Protein AF-F3ZWV5-F1 (afdb_monome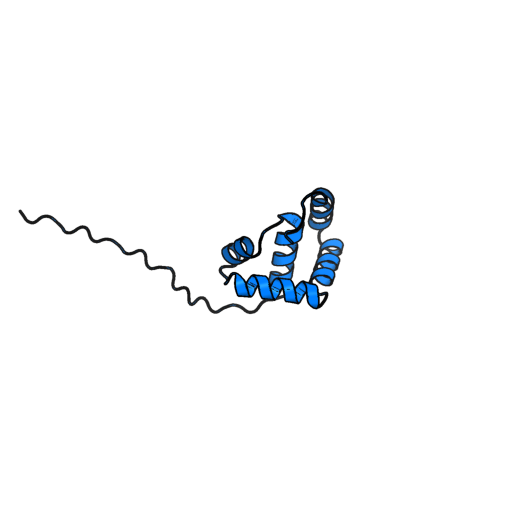r_lite)

Secondary structure (DSSP, 8-state):
-PPPP-----PPPP-S----PPP-HHHHHHHHHHHHHH---HHHHHHHHT--HHHHHHHHHHHHHHSHHHHHHHHHHHH-HHHHHHHHHHTTS----

Foldseek 3Di:
DDDDDPDPPPPPPPPLPPPPDDDDLVLLLVLLCCCQQVLDQLVRSCVVVSHDSVVSVVVVVVCVVVVVSVVSLVVCVVPPPPSVVRNVVSVPDDRDD

Sequence (97 aa):
MSKGKAVLHKGKNPDTTHPIRAYSDTTDMLIVQMIDEWNYTPALIAALLYRDKADVAAHIAELERTGRADDVREFLRGNSSLYVYRTKNNKGRKSFA

Organism: Mahella australiensis (strain DSM 15567 / CIP 107919 / 50-1 BON) (NCBI:txid697281)

pLDDT: mean 77.39, std 18.92, range [36.84, 97.25]

Structure (mmCIF, N/CA/C/O backbone):
data_AF-F3ZWV5-F1
#
_entry.id   AF-F3ZWV5-F1
#
loop_
_atom_site.group_PDB
_atom_site.id
_atom_site.type_symbol
_atom_site.label_atom_id
_atom_site.label_alt_id
_atom_site.label_comp_id
_atom_site.label_asym_id
_atom_site.label_entity_id
_atom_site.label_seq_id
_atom_site.pdbx_PDB_ins_code
_atom_site.Cartn_x
_atom_site.Cartn_y
_atom_site.Cartn_z
_atom_site.occupancy
_atom_site.B_iso_or_equiv
_atom_site.auth_seq_id
_atom_site.auth_comp_id
_atom_site.auth_asym_id
_atom_site.auth_atom_id
_atom_site.pdbx_PDB_model_num
ATOM 1 N N . MET A 1 1 ? 56.843 -19.135 -12.397 1.00 45.16 1 MET A N 1
ATOM 2 C CA . MET A 1 1 ? 55.850 -18.909 -11.323 1.00 45.16 1 MET A CA 1
ATOM 3 C C . MET A 1 1 ? 54.690 -18.108 -11.902 1.00 45.16 1 MET A C 1
ATOM 5 O O . MET A 1 1 ? 54.842 -16.913 -12.119 1.00 45.16 1 MET A O 1
ATOM 9 N N . SER A 1 2 ? 53.588 -18.771 -12.268 1.00 41.59 2 SER A N 1
ATOM 10 C CA . SER A 1 2 ? 52.432 -18.124 -12.910 1.00 41.59 2 SER A CA 1
ATOM 11 C C . SER A 1 2 ? 51.479 -17.598 -11.835 1.00 41.59 2 SER A C 1
ATOM 13 O O . SER A 1 2 ? 51.013 -18.372 -11.000 1.00 41.59 2 SER A O 1
ATOM 15 N N . LYS A 1 3 ? 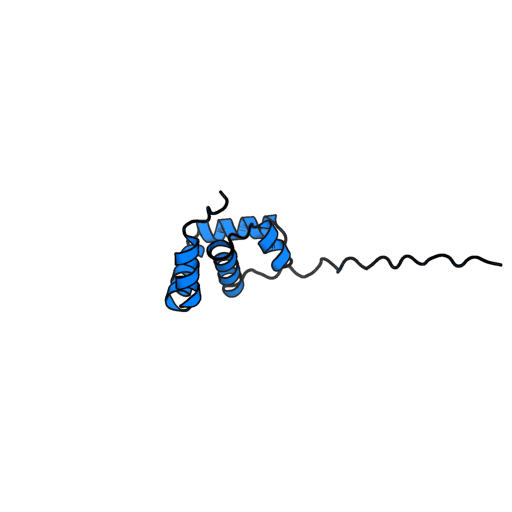51.240 -16.282 -11.808 1.00 50.03 3 LYS A N 1
ATOM 16 C CA . LYS A 1 3 ? 50.314 -15.641 -10.865 1.00 50.03 3 LYS A CA 1
ATOM 17 C C . LYS A 1 3 ? 48.878 -15.964 -11.281 1.00 50.03 3 LYS A C 1
ATOM 19 O O . L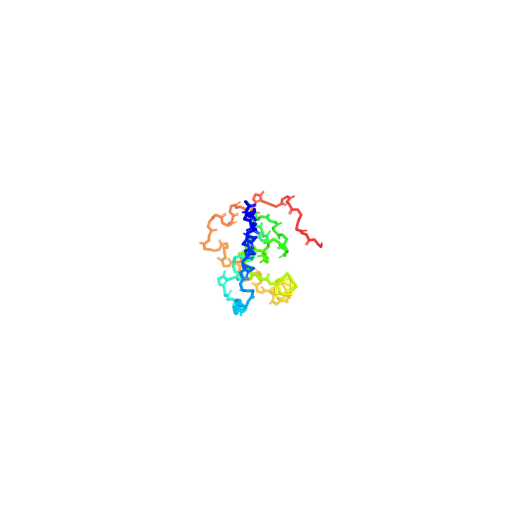YS A 1 3 ? 48.471 -15.651 -12.398 1.00 50.03 3 LYS A O 1
ATOM 24 N N . GLY A 1 4 ? 48.130 -16.599 -10.379 1.00 45.22 4 GLY A N 1
ATOM 25 C CA . GLY A 1 4 ? 46.718 -16.917 -10.563 1.00 45.22 4 GLY A CA 1
ATOM 26 C C . GLY A 1 4 ? 45.902 -15.658 -10.850 1.00 45.22 4 GLY A C 1
ATOM 27 O O . GLY A 1 4 ? 45.968 -14.679 -10.108 1.00 45.22 4 GLY A O 1
ATOM 28 N N . LYS A 1 5 ? 45.143 -15.679 -11.950 1.00 49.62 5 LYS A N 1
ATOM 29 C CA . LYS A 1 5 ? 44.140 -14.657 -12.251 1.00 49.62 5 LYS A CA 1
ATOM 30 C C . LYS A 1 5 ? 43.030 -14.751 -11.207 1.00 49.62 5 LYS A C 1
ATOM 32 O O . LYS A 1 5 ? 42.409 -15.800 -11.065 1.00 49.62 5 LYS A O 1
ATOM 37 N N . ALA A 1 6 ? 42.772 -13.648 -10.509 1.00 57.97 6 ALA A N 1
ATOM 38 C CA . ALA A 1 6 ? 41.584 -13.494 -9.686 1.00 57.97 6 ALA A CA 1
ATOM 39 C C . ALA A 1 6 ? 40.345 -13.625 -10.584 1.00 57.97 6 ALA A C 1
ATOM 41 O O . ALA A 1 6 ? 40.096 -12.784 -11.450 1.00 57.97 6 ALA A O 1
ATOM 42 N N . VAL A 1 7 ? 39.593 -14.709 -10.406 1.00 59.19 7 VAL A N 1
ATOM 43 C CA . VAL A 1 7 ? 38.278 -14.869 -11.017 1.00 59.19 7 VAL A CA 1
ATOM 44 C C . VAL A 1 7 ? 37.327 -14.001 -10.207 1.00 59.19 7 VAL A C 1
ATOM 46 O O . VAL A 1 7 ? 36.903 -14.363 -9.113 1.00 59.19 7 VAL A O 1
ATOM 49 N N . LEU A 1 8 ? 37.031 -12.813 -10.730 1.00 55.97 8 LEU A N 1
ATOM 50 C CA . LEU A 1 8 ? 35.902 -12.022 -10.268 1.00 55.97 8 LEU A CA 1
ATOM 51 C C . LEU A 1 8 ? 34.646 -12.858 -10.518 1.00 55.97 8 LEU A C 1
ATOM 53 O O . LEU A 1 8 ? 34.186 -12.979 -11.655 1.00 55.97 8 LEU A O 1
ATOM 57 N N . HIS A 1 9 ? 34.093 -13.451 -9.461 1.00 51.81 9 HIS A N 1
ATOM 58 C CA . HIS A 1 9 ? 32.723 -13.929 -9.490 1.00 51.81 9 HIS A CA 1
ATOM 59 C C . HIS A 1 9 ? 31.842 -12.694 -9.682 1.00 51.81 9 HIS A C 1
ATOM 61 O O . HIS A 1 9 ? 31.513 -11.999 -8.724 1.00 51.81 9 HIS A O 1
ATOM 67 N N . LYS A 1 10 ? 31.495 -12.386 -10.940 1.00 48.53 10 LYS A N 1
ATOM 68 C CA . LYS A 1 10 ? 30.334 -11.552 -11.246 1.00 48.53 10 LYS A CA 1
ATOM 69 C C . LYS A 1 10 ? 29.168 -12.231 -10.542 1.00 48.53 10 LYS A C 1
ATOM 71 O O . LYS A 1 10 ? 28.689 -13.264 -11.012 1.00 48.53 10 LYS A O 1
ATOM 76 N N . GLY A 1 11 ? 28.773 -11.694 -9.387 1.00 45.28 11 GLY A N 1
ATOM 77 C CA . GLY A 1 11 ? 27.490 -12.010 -8.789 1.00 45.28 11 GLY A CA 1
ATOM 78 C C . GLY A 1 11 ? 26.474 -11.850 -9.904 1.00 45.28 11 GLY A C 1
ATOM 79 O O . GLY A 1 11 ? 26.391 -10.785 -10.516 1.00 45.28 11 GLY A O 1
ATOM 80 N N . LYS A 1 12 ? 25.815 -12.950 -10.270 1.00 42.00 12 LYS A N 1
ATOM 81 C CA . LYS A 1 12 ? 24.691 -12.894 -11.192 1.00 42.00 12 LYS A CA 1
ATOM 82 C C . LYS A 1 12 ? 23.749 -11.861 -10.584 1.00 42.00 12 LYS A C 1
ATOM 84 O O . LYS A 1 12 ? 23.313 -12.059 -9.451 1.00 42.00 12 LYS A O 1
ATOM 89 N N . ASN A 1 13 ? 23.494 -10.757 -11.290 1.00 49.38 13 ASN A N 1
ATOM 90 C CA . ASN A 1 13 ? 22.317 -9.960 -10.976 1.00 49.38 13 ASN A CA 1
ATOM 91 C C . ASN A 1 13 ? 21.167 -10.971 -10.918 1.00 49.38 13 ASN A C 1
ATOM 93 O O . ASN A 1 13 ? 21.060 -11.764 -11.863 1.00 49.38 13 ASN A O 1
ATOM 97 N N . PRO A 1 14 ? 20.408 -11.048 -9.810 1.00 50.75 14 PRO A N 1
ATOM 98 C CA . PRO A 1 14 ? 19.245 -11.912 -9.777 1.00 50.75 14 PRO A CA 1
ATOM 99 C C . PRO A 1 14 ? 18.422 -11.554 -11.006 1.00 50.75 14 PRO A C 1
ATOM 101 O O . PRO A 1 14 ? 18.211 -10.375 -11.286 1.00 50.75 14 PRO A O 1
ATOM 104 N N . ASP A 1 15 ? 18.111 -12.578 -11.787 1.00 43.94 15 ASP A N 1
ATOM 105 C CA . ASP A 1 15 ? 17.361 -12.477 -13.023 1.00 43.94 15 ASP A CA 1
ATOM 106 C C . ASP A 1 15 ? 16.114 -11.629 -12.739 1.00 43.94 15 ASP A C 1
ATOM 108 O O . ASP A 1 15 ? 15.214 -12.051 -12.015 1.00 43.94 15 ASP A O 1
ATOM 112 N N . THR A 1 16 ? 16.099 -10.378 -13.208 1.00 49.41 16 THR A N 1
ATOM 113 C CA . THR A 1 16 ? 15.023 -9.417 -12.917 1.00 49.41 16 THR A CA 1
ATOM 114 C C . THR A 1 16 ? 13.741 -9.756 -13.674 1.00 49.41 16 THR A C 1
ATOM 116 O O . THR A 1 16 ? 12.765 -9.017 -13.606 1.00 49.41 16 THR A O 1
ATOM 119 N N . THR A 1 17 ? 13.708 -10.896 -14.362 1.00 45.72 17 THR A N 1
ATOM 120 C CA . THR A 1 17 ? 12.527 -11.491 -14.985 1.00 45.72 17 THR A CA 1
ATOM 121 C C . THR A 1 17 ? 11.684 -12.285 -13.982 1.00 45.72 17 THR A C 1
ATOM 123 O O . THR A 1 17 ? 11.104 -13.321 -14.310 1.00 45.72 17 THR A O 1
ATOM 126 N N . HIS A 1 18 ? 11.542 -11.795 -12.746 1.00 50.31 18 HIS A N 1
ATOM 127 C CA . HIS A 1 18 ? 10.393 -12.219 -11.955 1.00 50.31 18 HIS A CA 1
ATOM 128 C C . HIS A 1 18 ? 9.137 -11.770 -12.714 1.00 50.31 18 HIS A C 1
ATOM 130 O O . HIS A 1 18 ? 9.021 -10.580 -13.014 1.00 50.31 18 HIS A O 1
ATOM 136 N N . PRO A 1 19 ? 8.212 -12.683 -13.072 1.00 58.12 19 PRO A N 1
ATOM 137 C CA . PRO A 1 19 ? 6.978 -12.281 -13.726 1.00 58.12 19 PRO A CA 1
ATOM 138 C C . PRO A 1 19 ? 6.306 -11.250 -12.826 1.00 58.12 19 PRO A C 1
ATOM 140 O O . PRO A 1 19 ? 6.104 -11.521 -11.637 1.00 58.12 19 PRO A O 1
ATOM 143 N N . ILE A 1 20 ? 6.021 -10.066 -13.379 1.00 63.38 20 ILE A N 1
ATOM 144 C CA . ILE A 1 20 ? 5.304 -9.009 -12.668 1.00 63.38 20 ILE A CA 1
ATOM 145 C C . ILE A 1 20 ? 3.991 -9.639 -12.217 1.00 63.38 20 ILE A C 1
ATOM 147 O O . ILE A 1 20 ? 3.113 -9.939 -13.024 1.00 63.38 20 ILE A O 1
ATOM 151 N N . ARG A 1 21 ? 3.897 -9.947 -10.922 1.00 71.00 21 ARG A N 1
ATOM 152 C CA . ARG A 1 21 ? 2.695 -10.559 -10.362 1.00 71.00 21 ARG A CA 1
ATOM 153 C C . ARG A 1 21 ? 1.580 -9.527 -10.475 1.00 71.00 21 ARG A C 1
ATOM 155 O O . ARG A 1 21 ? 1.822 -8.351 -10.215 1.00 71.00 21 ARG A O 1
ATOM 162 N N . ALA A 1 22 ? 0.367 -9.931 -10.824 1.00 83.25 22 ALA A N 1
ATOM 163 C CA . ALA A 1 22 ? -0.762 -9.007 -10.758 1.00 83.25 22 ALA A CA 1
ATOM 164 C C . ALA A 1 22 ? -0.901 -8.445 -9.332 1.00 83.25 22 ALA A C 1
ATOM 166 O O . ALA A 1 22 ? -0.522 -9.107 -8.355 1.00 83.25 22 ALA A O 1
ATOM 167 N N . TYR A 1 23 ? -1.397 -7.217 -9.214 1.00 87.19 23 TYR A N 1
ATOM 168 C CA . TYR A 1 23 ? -1.858 -6.716 -7.926 1.00 87.19 23 TYR A CA 1
ATOM 169 C C . TYR A 1 23 ? -3.072 -7.533 -7.476 1.00 87.19 23 TYR A C 1
ATOM 171 O O . TYR A 1 23 ? -3.844 -8.045 -8.287 1.00 87.19 23 TYR A O 1
ATOM 179 N N . SER A 1 24 ? -3.177 -7.727 -6.170 1.00 92.25 24 SER A N 1
ATOM 180 C CA . SER A 1 24 ? -4.231 -8.501 -5.521 1.00 92.25 24 SER A CA 1
ATOM 181 C C . SER A 1 24 ? -4.722 -7.736 -4.308 1.00 92.25 24 SER A C 1
ATOM 183 O O . SER A 1 24 ? -3.979 -6.910 -3.779 1.00 92.25 24 SER A O 1
ATOM 185 N N . ASP A 1 25 ? -5.890 -8.100 -3.785 1.00 91.38 25 ASP A N 1
ATOM 186 C CA . ASP A 1 25 ? -6.435 -7.492 -2.565 1.00 91.38 25 ASP A CA 1
ATOM 187 C C . ASP A 1 25 ? -5.428 -7.494 -1.405 1.00 91.38 25 ASP A C 1
ATOM 189 O O . ASP A 1 25 ? -5.279 -6.508 -0.689 1.00 91.38 25 ASP A O 1
ATOM 193 N N . THR A 1 26 ? -4.657 -8.575 -1.248 1.00 91.38 26 THR A N 1
ATOM 194 C CA . THR A 1 26 ? -3.592 -8.648 -0.236 1.00 91.38 26 THR A CA 1
ATOM 195 C C . THR A 1 26 ? -2.472 -7.641 -0.494 1.00 91.38 26 THR A C 1
ATOM 197 O O . THR A 1 26 ? -1.938 -7.056 0.447 1.00 91.38 26 THR A O 1
ATOM 200 N N . THR A 1 27 ? -2.101 -7.439 -1.759 1.00 92.75 27 THR A N 1
ATOM 201 C CA . THR A 1 27 ? -1.077 -6.456 -2.135 1.00 92.75 27 THR A CA 1
ATOM 202 C C . THR A 1 27 ? -1.587 -5.036 -1.899 1.00 92.75 27 THR A C 1
ATOM 204 O O . THR A 1 27 ? -0.844 -4.218 -1.366 1.00 92.75 27 THR A O 1
ATOM 207 N N . ASP A 1 28 ? -2.855 -4.763 -2.204 1.00 94.94 28 ASP A N 1
ATOM 208 C CA . ASP A 1 28 ? -3.488 -3.459 -1.979 1.00 94.94 28 ASP A CA 1
ATOM 209 C C . ASP A 1 28 ? -3.544 -3.125 -0.487 1.00 94.94 28 ASP A C 1
ATOM 211 O O . ASP A 1 28 ? -3.129 -2.043 -0.074 1.00 94.94 28 ASP A O 1
ATOM 215 N N . MET A 1 29 ? -3.959 -4.089 0.342 1.00 93.69 29 MET A N 1
ATOM 216 C CA . MET A 1 29 ? -3.924 -3.960 1.801 1.00 93.69 29 MET A CA 1
ATOM 217 C C . MET A 1 29 ? -2.525 -3.632 2.315 1.00 93.69 29 MET A C 1
ATOM 219 O O . MET A 1 29 ? -2.369 -2.755 3.164 1.00 93.69 29 MET A O 1
ATOM 223 N N . LEU A 1 30 ? -1.506 -4.325 1.802 1.00 92.56 30 LEU A N 1
ATOM 224 C CA . LEU A 1 30 ? -0.125 -4.109 2.213 1.00 92.56 30 LEU A CA 1
ATOM 225 C C . LEU A 1 30 ? 0.375 -2.717 1.805 1.00 92.56 30 LEU A C 1
ATOM 227 O O . LEU A 1 30 ? 1.005 -2.037 2.613 1.00 92.56 30 LEU A O 1
ATOM 231 N N . ILE A 1 31 ? 0.066 -2.276 0.584 1.00 94.19 31 ILE A N 1
ATOM 232 C CA . ILE A 1 31 ? 0.422 -0.946 0.077 1.00 94.19 31 ILE A CA 1
ATOM 233 C C . ILE A 1 31 ? -0.234 0.146 0.927 1.00 94.19 31 ILE A C 1
ATOM 235 O O . ILE A 1 31 ? 0.461 1.043 1.403 1.00 94.19 31 ILE A O 1
ATOM 239 N N . VAL A 1 32 ? -1.542 0.047 1.178 1.00 93.38 32 VAL A N 1
ATOM 240 C CA . VAL A 1 32 ? -2.280 1.028 1.987 1.00 93.38 32 VAL A CA 1
ATOM 241 C C . VAL A 1 32 ? -1.737 1.082 3.417 1.00 93.38 32 VAL A C 1
ATOM 243 O O . VAL A 1 32 ? -1.508 2.170 3.942 1.00 93.38 32 VAL A O 1
ATOM 246 N N . GLN A 1 33 ? -1.431 -0.065 4.034 1.00 90.62 33 GLN A N 1
ATOM 247 C CA . GLN A 1 33 ? -0.781 -0.095 5.350 1.00 90.62 33 GLN A CA 1
ATOM 248 C C . GLN A 1 33 ? 0.598 0.569 5.343 1.00 90.62 33 GLN A C 1
ATOM 250 O O . GLN A 1 33 ? 0.907 1.341 6.247 1.00 90.62 33 GLN A O 1
ATOM 255 N N . MET A 1 34 ? 1.432 0.297 4.337 1.00 91.62 34 MET A N 1
ATOM 256 C CA . MET A 1 34 ? 2.768 0.891 4.227 1.00 91.62 34 MET A CA 1
ATOM 257 C C . MET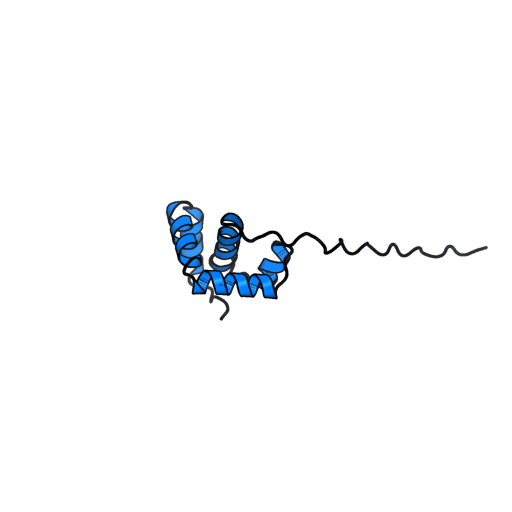 A 1 34 ? 2.717 2.421 4.125 1.00 91.62 34 MET A C 1
ATOM 259 O O . MET A 1 34 ? 3.545 3.109 4.732 1.00 91.62 34 MET A O 1
ATOM 263 N N . ILE A 1 35 ? 1.743 2.951 3.385 1.00 90.75 35 ILE A N 1
ATOM 264 C CA . ILE A 1 35 ? 1.527 4.393 3.236 1.00 90.75 35 ILE A CA 1
ATOM 265 C C . ILE A 1 35 ? 1.029 4.983 4.561 1.00 90.75 35 ILE A C 1
ATOM 267 O O . ILE A 1 35 ? 1.677 5.869 5.119 1.00 90.75 35 ILE A O 1
ATOM 271 N N . ASP A 1 36 ? -0.065 4.456 5.110 1.00 85.81 36 ASP A N 1
ATOM 272 C CA . ASP A 1 36 ? -0.752 5.068 6.253 1.00 85.81 36 ASP A CA 1
ATOM 273 C C . ASP A 1 36 ? -0.017 4.836 7.595 1.00 85.81 36 ASP A C 1
ATOM 275 O O . ASP A 1 36 ? -0.065 5.681 8.497 1.00 85.81 36 ASP A O 1
ATOM 279 N N . GLU A 1 37 ? 0.679 3.704 7.772 1.00 82.25 37 GLU A N 1
ATOM 280 C CA . GLU A 1 37 ? 1.373 3.374 9.028 1.00 82.25 37 GLU A CA 1
ATOM 281 C C . GLU A 1 37 ? 2.847 3.776 9.047 1.00 82.25 37 GLU A C 1
ATOM 283 O O . GLU A 1 37 ? 3.384 4.137 10.101 1.00 82.25 37 GLU A O 1
ATOM 288 N N . TRP A 1 38 ? 3.532 3.681 7.913 1.00 80.88 38 TRP A N 1
ATOM 289 C CA . TRP A 1 38 ? 4.981 3.872 7.874 1.00 80.88 38 TRP A CA 1
ATOM 290 C C . TRP A 1 38 ? 5.412 5.064 7.029 1.00 80.88 38 TRP A C 1
ATOM 292 O O . TRP A 1 38 ? 6.599 5.395 7.029 1.00 80.88 38 TRP A O 1
ATOM 302 N N . ASN A 1 39 ? 4.464 5.748 6.377 1.00 83.38 39 ASN A N 1
ATOM 303 C CA . ASN A 1 39 ? 4.729 6.842 5.448 1.00 83.38 39 ASN A CA 1
ATOM 304 C C . ASN A 1 39 ? 5.753 6.433 4.380 1.00 83.38 39 ASN A C 1
ATOM 306 O O . ASN A 1 39 ? 6.685 7.176 4.063 1.00 83.38 39 ASN A O 1
ATOM 310 N N . TYR A 1 40 ? 5.648 5.195 3.891 1.00 91.12 40 TYR A N 1
ATOM 311 C CA . TYR A 1 40 ? 6.566 4.701 2.879 1.00 91.12 40 TYR A CA 1
ATOM 312 C C . TYR A 1 40 ? 6.302 5.387 1.547 1.00 91.12 40 TYR A C 1
ATOM 314 O O . TYR A 1 40 ? 5.167 5.540 1.104 1.00 91.12 40 TYR A O 1
ATOM 322 N N . THR A 1 41 ? 7.388 5.777 0.887 1.00 92.62 41 THR A N 1
ATOM 323 C CA . THR A 1 41 ? 7.318 6.321 -0.467 1.00 92.62 41 THR A CA 1
ATOM 324 C C . THR A 1 41 ? 7.065 5.195 -1.473 1.00 92.62 41 THR A C 1
ATOM 326 O O . THR A 1 41 ? 7.476 4.055 -1.225 1.00 92.62 41 THR A O 1
ATOM 329 N N . PRO A 1 42 ? 6.509 5.495 -2.662 1.00 92.62 42 PRO A N 1
ATOM 330 C CA . PRO A 1 42 ? 6.363 4.502 -3.727 1.00 92.62 42 PRO A CA 1
ATOM 331 C C . PRO A 1 42 ? 7.675 3.783 -4.074 1.00 92.62 42 PRO A C 1
ATOM 333 O O . PRO A 1 42 ? 7.671 2.594 -4.370 1.00 92.62 42 PRO A O 1
ATOM 336 N N . ALA A 1 43 ? 8.819 4.474 -3.974 1.00 92.25 43 ALA A N 1
ATOM 337 C CA . ALA A 1 43 ? 10.135 3.881 -4.213 1.00 92.25 43 ALA A CA 1
ATOM 338 C C . ALA A 1 43 ? 10.495 2.797 -3.185 1.00 92.25 43 ALA A C 1
ATOM 340 O O . ALA A 1 43 ? 11.031 1.753 -3.552 1.00 92.25 43 ALA A O 1
ATOM 341 N N . LEU A 1 44 ? 10.197 3.037 -1.906 1.00 92.94 44 LEU A N 1
ATOM 342 C CA . LEU A 1 44 ? 10.462 2.069 -0.845 1.00 92.94 44 LEU A CA 1
ATOM 343 C C . LEU A 1 44 ? 9.508 0.873 -0.936 1.00 92.94 44 LEU A C 1
ATOM 345 O O . LEU A 1 44 ? 9.944 -0.268 -0.807 1.00 92.94 44 LEU A O 1
ATOM 349 N N . ILE A 1 45 ? 8.230 1.124 -1.229 1.00 94.12 45 ILE A N 1
ATOM 350 C CA . ILE A 1 45 ? 7.230 0.072 -1.456 1.00 94.12 45 ILE A CA 1
ATOM 351 C C . ILE A 1 45 ? 7.650 -0.808 -2.641 1.00 94.12 45 ILE A C 1
ATOM 353 O O . ILE A 1 45 ? 7.663 -2.030 -2.524 1.00 94.12 45 ILE A O 1
ATOM 357 N N . ALA A 1 46 ? 8.076 -0.209 -3.754 1.00 91.88 46 ALA A N 1
ATOM 358 C CA . ALA A 1 46 ? 8.555 -0.939 -4.925 1.00 91.88 46 ALA A CA 1
ATOM 359 C C . ALA A 1 46 ? 9.758 -1.838 -4.617 1.00 91.88 46 ALA A C 1
ATOM 361 O O . ALA A 1 46 ? 9.762 -3.007 -5.004 1.00 91.88 46 ALA A O 1
ATOM 362 N N . ALA A 1 47 ? 10.731 -1.338 -3.850 1.00 90.50 47 ALA A N 1
ATOM 363 C CA . ALA A 1 47 ? 11.875 -2.136 -3.416 1.00 90.50 47 ALA A CA 1
ATOM 364 C C . ALA A 1 47 ? 11.457 -3.341 -2.551 1.00 90.50 47 ALA A C 1
ATOM 366 O O . ALA A 1 47 ? 11.965 -4.441 -2.756 1.00 90.50 47 ALA A O 1
ATOM 367 N N . LEU A 1 48 ? 10.513 -3.155 -1.621 1.00 90.69 48 LEU A N 1
ATOM 368 C CA . LEU A 1 48 ? 10.020 -4.224 -0.740 1.00 90.69 48 LEU A CA 1
ATOM 369 C C . LEU A 1 48 ? 9.181 -5.269 -1.481 1.00 90.69 48 LEU A C 1
ATOM 371 O O . LEU A 1 48 ? 9.215 -6.448 -1.135 1.00 90.69 48 LEU A O 1
ATOM 375 N N . LEU A 1 49 ? 8.431 -4.843 -2.496 1.00 89.19 49 LEU A N 1
ATOM 376 C CA . LEU A 1 49 ? 7.599 -5.725 -3.312 1.00 89.19 49 LEU A CA 1
ATOM 377 C C . LEU A 1 49 ? 8.356 -6.343 -4.495 1.00 89.19 49 LEU A C 1
ATOM 379 O O . LEU A 1 49 ? 7.760 -7.130 -5.228 1.00 89.19 49 LEU A O 1
ATOM 383 N N . TYR A 1 50 ? 9.638 -6.004 -4.685 1.00 88.69 50 TYR A N 1
ATOM 384 C CA . TYR A 1 50 ? 10.434 -6.366 -5.864 1.00 88.69 50 TYR A CA 1
ATOM 385 C C . TYR A 1 50 ? 9.727 -5.995 -7.180 1.00 88.69 50 TYR A C 1
ATOM 387 O O . TYR A 1 50 ? 9.642 -6.796 -8.111 1.00 88.69 50 TYR A O 1
ATOM 395 N N . ARG A 1 51 ? 9.188 -4.772 -7.236 1.00 88.50 51 ARG A N 1
ATOM 396 C CA . ARG A 1 51 ? 8.439 -4.214 -8.372 1.00 88.50 51 ARG A CA 1
ATOM 397 C C . ARG A 1 51 ? 9.104 -2.960 -8.922 1.00 88.50 51 ARG A C 1
ATOM 399 O O . ARG A 1 51 ? 9.967 -2.362 -8.280 1.00 88.50 51 ARG A O 1
ATOM 406 N N . ASP A 1 52 ? 8.667 -2.553 -10.108 1.00 90.31 52 ASP A N 1
ATOM 407 C CA . ASP A 1 52 ? 9.053 -1.267 -10.671 1.00 90.31 52 ASP A CA 1
ATOM 408 C C . ASP A 1 52 ? 8.425 -0.100 -9.886 1.00 90.31 52 ASP A C 1
ATOM 410 O O . ASP A 1 52 ? 7.291 -0.168 -9.405 1.00 90.31 52 ASP A O 1
ATOM 414 N N . LYS A 1 53 ? 9.183 0.991 -9.748 1.00 91.94 53 LYS A N 1
ATOM 415 C CA . LYS A 1 53 ? 8.748 2.179 -9.005 1.00 91.94 53 LYS A CA 1
ATOM 416 C C . LYS A 1 53 ? 7.594 2.903 -9.699 1.00 91.94 53 LYS A C 1
ATOM 418 O O . LYS A 1 53 ? 6.709 3.400 -9.004 1.00 91.94 53 LYS A O 1
ATOM 423 N N . ALA A 1 54 ? 7.636 3.035 -11.024 1.00 91.75 54 ALA A N 1
ATOM 424 C CA . ALA A 1 54 ? 6.600 3.733 -11.775 1.00 91.75 54 ALA A CA 1
ATOM 425 C C . ALA A 1 54 ? 5.298 2.923 -11.780 1.00 91.75 54 ALA A C 1
ATOM 427 O O . ALA A 1 54 ? 4.239 3.511 -11.584 1.00 91.75 54 ALA A O 1
ATOM 428 N N . ASP A 1 55 ? 5.393 1.595 -11.894 1.00 92.62 55 ASP A N 1
ATOM 429 C CA . ASP A 1 55 ? 4.254 0.673 -11.762 1.00 92.62 55 ASP A CA 1
ATOM 430 C C . ASP A 1 55 ? 3.566 0.809 -10.393 1.00 92.62 55 ASP A C 1
ATOM 432 O O . ASP A 1 55 ? 2.371 1.081 -10.311 1.00 92.62 55 ASP A O 1
ATOM 436 N N . VAL A 1 56 ? 4.336 0.760 -9.299 1.00 94.50 56 VAL A N 1
ATOM 437 C CA . VAL A 1 56 ? 3.792 0.947 -7.941 1.00 94.50 56 VAL A CA 1
ATOM 438 C C . VAL A 1 56 ? 3.178 2.332 -7.749 1.00 94.50 56 VAL A C 1
ATOM 440 O O . VAL A 1 56 ? 2.122 2.443 -7.133 1.00 94.50 56 VAL A O 1
ATOM 443 N N . ALA A 1 57 ? 3.805 3.390 -8.266 1.00 95.31 57 ALA A N 1
ATOM 444 C CA . ALA A 1 57 ? 3.244 4.736 -8.177 1.00 95.31 57 ALA A CA 1
ATOM 445 C C . ALA A 1 57 ? 1.927 4.866 -8.962 1.00 95.31 57 ALA A C 1
ATOM 447 O O . ALA A 1 57 ? 0.980 5.471 -8.461 1.00 95.31 57 ALA A O 1
ATOM 448 N N . ALA A 1 58 ? 1.854 4.276 -10.159 1.00 95.12 58 ALA A N 1
ATOM 449 C CA . ALA A 1 58 ? 0.642 4.247 -10.969 1.00 95.12 58 ALA A CA 1
ATOM 450 C C . ALA A 1 58 ? -0.480 3.465 -10.273 1.00 95.12 58 ALA A C 1
ATOM 452 O O . ALA A 1 58 ? -1.607 3.951 -10.212 1.00 95.12 58 ALA A O 1
ATOM 453 N N . HIS A 1 59 ? -0.155 2.316 -9.674 1.00 95.88 59 HIS A N 1
ATOM 454 C CA . HIS A 1 59 ? -1.115 1.504 -8.927 1.00 95.88 59 HIS A CA 1
ATOM 455 C C . HIS A 1 59 ? -1.645 2.226 -7.684 1.00 95.88 59 HIS A C 1
ATOM 457 O O . HIS A 1 59 ? -2.847 2.260 -7.452 1.00 95.88 59 HIS A O 1
ATOM 463 N N . ILE A 1 60 ? -0.778 2.890 -6.909 1.00 96.25 60 ILE A N 1
ATOM 464 C CA . ILE A 1 60 ? -1.211 3.716 -5.766 1.00 96.25 60 ILE A CA 1
ATOM 465 C C . ILE A 1 60 ? -2.177 4.813 -6.231 1.00 96.25 60 ILE A C 1
ATOM 467 O O . ILE A 1 60 ? -3.232 5.003 -5.627 1.00 96.25 60 ILE A O 1
ATOM 471 N N . ALA A 1 61 ? -1.852 5.509 -7.325 1.00 95.88 61 ALA A N 1
ATOM 472 C CA . ALA A 1 61 ? -2.731 6.530 -7.885 1.00 95.88 61 ALA A CA 1
ATOM 473 C C . ALA A 1 61 ? -4.072 5.947 -8.365 1.00 95.88 61 ALA A C 1
ATOM 475 O O . ALA A 1 61 ? -5.109 6.591 -8.212 1.00 95.88 61 ALA A O 1
ATOM 476 N N . GLU A 1 62 ? -4.078 4.732 -8.917 1.00 96.50 62 GLU A N 1
ATOM 477 C CA . GLU A 1 62 ? -5.302 4.023 -9.289 1.00 96.50 62 GLU A CA 1
ATOM 478 C C . GLU A 1 62 ? -6.167 3.682 -8.069 1.00 96.50 62 GLU A C 1
ATOM 480 O O . GLU A 1 62 ? -7.376 3.931 -8.102 1.00 96.50 62 GLU A O 1
ATOM 485 N N . LEU A 1 63 ? -5.569 3.173 -6.988 1.00 96.12 63 LEU A N 1
ATOM 486 C CA . LEU A 1 63 ? -6.282 2.851 -5.749 1.00 96.12 63 LEU A CA 1
ATOM 487 C C . LEU A 1 63 ? -6.967 4.086 -5.150 1.00 96.12 63 LEU A C 1
ATOM 489 O O . LEU A 1 63 ? -8.127 4.005 -4.749 1.00 96.12 63 LEU A O 1
ATOM 493 N N . GLU A 1 64 ? -6.281 5.231 -5.127 1.00 95.50 64 GLU A N 1
ATOM 494 C CA . GLU A 1 64 ? -6.861 6.492 -4.646 1.00 95.50 64 GLU A CA 1
ATOM 495 C C . GLU A 1 64 ? -7.945 7.009 -5.609 1.00 95.50 64 GLU A C 1
ATOM 497 O O . GLU A 1 64 ? -9.043 7.368 -5.189 1.00 95.50 64 GLU A O 1
ATOM 502 N N . ARG A 1 65 ? -7.695 6.985 -6.927 1.00 97.25 65 ARG A N 1
ATOM 503 C CA . ARG A 1 65 ? -8.649 7.469 -7.944 1.00 97.25 65 ARG A CA 1
ATOM 504 C C . ARG A 1 65 ? -9.951 6.665 -7.969 1.00 97.25 65 ARG A C 1
ATOM 506 O O . ARG A 1 65 ? -11.002 7.216 -8.290 1.00 97.25 65 ARG A O 1
ATOM 513 N N . THR A 1 66 ? -9.881 5.363 -7.713 1.00 96.19 66 THR A N 1
ATOM 514 C CA . THR A 1 66 ? -11.043 4.459 -7.743 1.00 96.19 66 THR A CA 1
ATOM 515 C C . THR A 1 66 ? -11.790 4.389 -6.413 1.00 96.19 66 THR A C 1
ATOM 517 O O . THR A 1 66 ? -12.858 3.787 -6.368 1.00 96.19 66 THR A O 1
ATOM 520 N N . GLY A 1 67 ? -11.252 4.980 -5.341 1.00 95.12 67 GLY A N 1
ATOM 521 C CA . GLY A 1 67 ? -11.781 4.830 -3.982 1.00 95.12 67 GLY A CA 1
ATOM 522 C C . GLY A 1 67 ? -11.422 3.494 -3.323 1.00 95.12 67 GLY A C 1
ATOM 523 O O . GLY A 1 67 ? -11.705 3.295 -2.144 1.00 95.12 67 GLY A O 1
ATOM 524 N N . ARG A 1 68 ? -10.727 2.592 -4.030 1.00 94.31 68 ARG A N 1
ATOM 525 C CA . ARG A 1 68 ? -10.313 1.289 -3.494 1.00 94.31 68 ARG A CA 1
ATOM 526 C C . ARG A 1 68 ? -9.406 1.425 -2.271 1.00 94.31 68 ARG A C 1
ATOM 528 O O . ARG A 1 68 ? -9.471 0.592 -1.369 1.00 94.31 68 ARG A O 1
ATOM 535 N N . ALA A 1 69 ? -8.576 2.468 -2.219 1.00 94.56 69 ALA A N 1
ATOM 536 C CA . ALA A 1 69 ? -7.759 2.762 -1.045 1.00 94.56 69 ALA A CA 1
ATOM 537 C C . ALA A 1 69 ? -8.626 2.994 0.208 1.00 94.56 69 ALA A C 1
ATOM 539 O O . ALA A 1 69 ? -8.294 2.497 1.285 1.00 94.56 69 ALA A O 1
ATOM 540 N N . ASP A 1 70 ? -9.764 3.678 0.069 1.00 93.75 70 ASP A N 1
ATOM 541 C CA . ASP A 1 70 ? -10.688 3.936 1.175 1.00 93.75 70 ASP A CA 1
ATOM 542 C C . ASP A 1 70 ? -11.444 2.678 1.606 1.00 93.75 70 ASP A C 1
ATOM 544 O O . ASP A 1 70 ? -11.524 2.417 2.808 1.00 93.75 70 ASP A O 1
ATOM 548 N N . ASP A 1 71 ? -11.882 1.843 0.660 1.00 94.62 71 ASP A N 1
ATOM 549 C CA . ASP A 1 71 ? -12.486 0.537 0.963 1.00 94.62 71 ASP A CA 1
ATOM 550 C C . ASP A 1 71 ? -11.529 -0.338 1.787 1.00 94.62 71 ASP A C 1
ATOM 552 O O . ASP A 1 71 ? -11.904 -0.957 2.787 1.00 94.62 71 ASP A O 1
ATOM 556 N N . VAL A 1 72 ? -10.253 -0.367 1.391 1.00 93.88 72 VAL A N 1
ATOM 557 C CA . VAL A 1 72 ? -9.205 -1.093 2.110 1.00 93.88 72 VAL A CA 1
ATOM 558 C C . VAL A 1 72 ? -9.000 -0.500 3.505 1.00 93.88 72 VAL A C 1
ATOM 560 O O . VAL A 1 72 ? -8.914 -1.251 4.479 1.00 93.88 72 VAL A O 1
ATOM 563 N N . ARG A 1 73 ? -8.964 0.832 3.646 1.00 91.50 73 ARG A N 1
ATOM 564 C CA . ARG A 1 73 ? -8.875 1.497 4.959 1.00 91.50 73 ARG A CA 1
ATOM 565 C C . ARG A 1 73 ? -10.059 1.131 5.850 1.00 91.50 73 ARG A C 1
ATOM 567 O O . ARG A 1 73 ? -9.854 0.892 7.041 1.00 91.50 73 ARG A O 1
ATOM 574 N N . GLU A 1 74 ? -11.276 1.099 5.316 1.00 91.75 74 GLU A N 1
ATOM 575 C CA . GLU A 1 74 ? -12.479 0.715 6.057 1.00 91.75 74 GLU A CA 1
ATOM 576 C C . GLU A 1 74 ? -12.402 -0.744 6.510 1.00 91.75 74 GLU A C 1
ATOM 578 O O . GLU A 1 74 ? -12.542 -1.027 7.706 1.00 91.75 74 GLU A O 1
ATOM 583 N N . PHE A 1 75 ? -12.061 -1.651 5.592 1.00 91.94 75 PHE A N 1
ATOM 584 C CA . PHE A 1 75 ? -11.854 -3.061 5.902 1.00 91.94 75 PHE A CA 1
ATOM 585 C C . PHE A 1 75 ? -10.817 -3.245 7.017 1.00 91.94 75 PHE A C 1
ATOM 587 O O . PHE A 1 75 ? -11.069 -3.944 8.003 1.00 91.94 75 PHE A O 1
ATOM 594 N N . LEU A 1 76 ? -9.665 -2.582 6.905 1.00 88.38 76 LEU A N 1
ATOM 595 C CA . LEU A 1 76 ? -8.592 -2.655 7.892 1.00 88.38 76 LEU A CA 1
ATOM 596 C C . LEU A 1 76 ? -9.009 -2.083 9.249 1.00 88.38 76 LEU A C 1
ATOM 598 O O . LEU A 1 76 ? -8.634 -2.639 10.280 1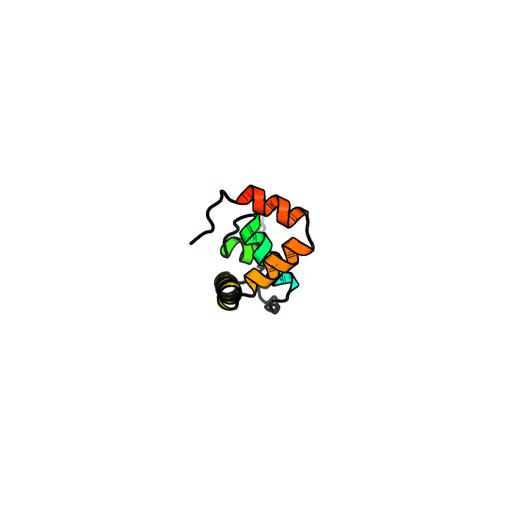.00 88.38 76 LEU A O 1
ATOM 602 N N . ARG A 1 77 ? -9.819 -1.019 9.287 1.00 85.50 77 ARG A N 1
ATOM 603 C CA . ARG A 1 77 ? -10.359 -0.479 10.546 1.00 85.50 77 ARG A CA 1
ATOM 604 C C . ARG A 1 77 ? -11.347 -1.431 11.215 1.00 85.50 77 ARG A C 1
ATOM 606 O O . ARG A 1 77 ? -11.341 -1.520 12.441 1.00 85.50 77 ARG A O 1
ATOM 613 N N . GLY A 1 78 ? -12.165 -2.133 10.434 1.00 84.06 78 GLY A N 1
ATOM 614 C CA . GLY A 1 78 ? -13.118 -3.120 10.947 1.00 84.06 78 GLY A CA 1
ATOM 615 C C . GLY A 1 78 ? -12.466 -4.420 11.429 1.00 84.06 78 GLY A C 1
ATOM 616 O O . GLY A 1 78 ? -12.988 -5.058 12.339 1.00 84.06 78 GLY A O 1
ATOM 617 N N . ASN A 1 79 ? -11.316 -4.799 10.858 1.00 81.75 79 ASN A N 1
ATOM 618 C CA . ASN A 1 79 ? -10.715 -6.126 11.056 1.00 81.75 79 ASN A CA 1
ATOM 619 C C . ASN A 1 79 ? -9.339 -6.116 11.747 1.00 81.75 79 ASN A C 1
ATOM 621 O O . ASN A 1 79 ? -8.842 -7.173 12.130 1.00 81.75 79 ASN A O 1
ATOM 625 N N . SER A 1 80 ? -8.706 -4.952 11.933 1.00 76.44 80 SER A N 1
ATOM 626 C CA . SER A 1 80 ? -7.388 -4.833 12.572 1.00 76.44 80 SER A CA 1
ATOM 627 C C . SER A 1 80 ? -7.369 -3.724 13.628 1.00 76.44 80 SER A C 1
ATOM 629 O O . SER A 1 80 ? -7.185 -2.540 13.338 1.00 76.44 80 SER A O 1
ATOM 631 N N . SER A 1 81 ? -7.490 -4.112 14.902 1.00 67.81 81 SER A N 1
ATOM 632 C CA . SER A 1 81 ? -7.371 -3.188 16.045 1.00 67.81 81 SER A CA 1
ATOM 633 C C . SER A 1 81 ? -6.009 -2.478 16.085 1.00 67.81 81 SER A C 1
ATOM 635 O O . SER A 1 81 ? -5.913 -1.319 16.498 1.00 67.81 81 SER A O 1
ATOM 637 N N . LEU A 1 82 ? -4.963 -3.145 15.588 1.00 71.56 82 LEU A N 1
ATOM 638 C CA . LEU A 1 82 ? -3.611 -2.608 15.473 1.00 71.56 82 LEU A CA 1
ATOM 639 C C . LEU A 1 82 ? -3.512 -1.514 14.403 1.00 71.56 82 LEU A C 1
ATOM 641 O O . LEU A 1 82 ? -2.879 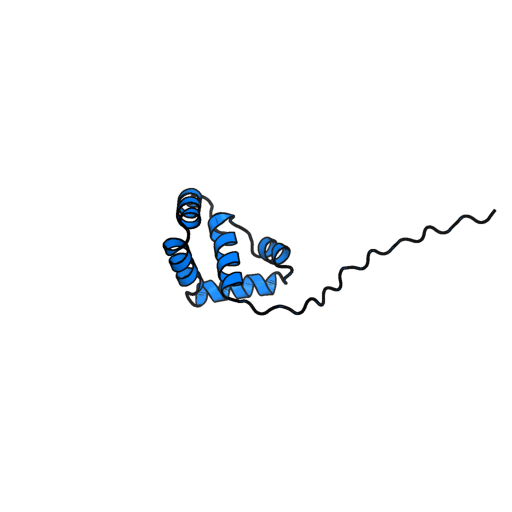-0.487 14.650 1.00 71.56 82 LEU A O 1
ATOM 645 N N . TYR A 1 83 ? -4.190 -1.699 13.267 1.00 76.00 83 TYR A N 1
ATOM 646 C CA . TYR A 1 83 ? -4.276 -0.692 12.209 1.00 76.00 83 TYR A CA 1
ATOM 647 C C . TYR A 1 83 ? -4.935 0.591 12.725 1.00 76.00 83 TYR A C 1
ATOM 649 O O . TYR A 1 83 ? -4.399 1.692 12.582 1.00 76.00 83 TYR A O 1
ATOM 657 N N . VAL A 1 84 ? -6.074 0.458 13.418 1.00 69.88 84 VAL A N 1
ATOM 658 C CA . VAL A 1 84 ? -6.788 1.597 14.024 1.00 69.88 84 VAL A CA 1
ATOM 659 C C . VAL A 1 84 ? -5.906 2.337 15.032 1.00 69.88 84 VAL A C 1
ATOM 661 O O . VAL A 1 84 ? -5.881 3.569 15.045 1.00 69.88 84 VAL A O 1
ATOM 664 N N . TYR A 1 85 ? -5.179 1.608 15.880 1.00 75.62 85 TYR A N 1
ATOM 665 C CA . TYR A 1 85 ? -4.284 2.202 16.872 1.00 75.62 85 TYR A CA 1
ATOM 666 C C . TYR A 1 85 ? -3.116 2.964 16.221 1.00 75.62 85 TYR A C 1
ATOM 668 O O . TYR A 1 85 ? -2.852 4.116 16.569 1.00 75.62 85 TYR A O 1
ATOM 676 N N . ARG A 1 86 ? -2.438 2.357 15.241 1.00 71.94 86 ARG A N 1
ATOM 677 C CA . ARG A 1 86 ? -1.259 2.948 14.588 1.00 71.94 86 ARG A CA 1
ATOM 678 C C . ARG A 1 86 ? -1.606 4.150 13.722 1.00 71.94 86 ARG A C 1
ATOM 680 O O . ARG A 1 86 ? -0.940 5.176 13.822 1.00 71.94 86 ARG A O 1
ATOM 687 N N . THR A 1 87 ? -2.681 4.073 12.943 1.00 70.69 87 THR A N 1
ATOM 688 C CA . THR A 1 87 ? -3.139 5.201 12.116 1.00 70.69 87 THR A CA 1
ATOM 689 C C . THR A 1 87 ? -3.552 6.405 12.962 1.00 70.69 87 THR A C 1
ATOM 691 O O . THR A 1 87 ? -3.187 7.530 12.631 1.00 70.69 87 THR A O 1
ATOM 694 N N . LYS A 1 88 ? -4.231 6.199 14.102 1.00 70.00 88 LYS A N 1
ATOM 695 C CA . LYS A 1 88 ? -4.541 7.283 15.054 1.00 70.00 88 LYS A CA 1
ATOM 696 C C . LYS A 1 88 ? -3.279 7.960 15.597 1.00 70.00 88 LYS A C 1
ATOM 698 O O . LYS A 1 88 ? -3.253 9.185 15.677 1.00 70.00 88 LYS A O 1
ATOM 703 N N . ASN A 1 89 ? -2.237 7.189 15.905 1.00 66.75 89 ASN A N 1
ATOM 704 C CA . ASN A 1 89 ? -0.973 7.713 16.433 1.00 66.75 89 ASN A CA 1
ATOM 705 C C . ASN A 1 89 ? -0.063 8.335 15.356 1.00 66.75 89 ASN A C 1
ATOM 707 O O . ASN A 1 89 ? 0.805 9.141 15.682 1.00 66.75 89 ASN A O 1
ATOM 711 N N . ASN A 1 90 ? -0.271 8.011 14.077 1.00 67.44 90 ASN A N 1
ATOM 712 C CA . ASN A 1 90 ? 0.508 8.543 12.956 1.00 67.44 90 ASN A CA 1
ATOM 713 C C . ASN A 1 90 ? -0.084 9.804 12.307 1.00 67.44 90 ASN A C 1
ATOM 715 O O . ASN A 1 90 ? 0.547 10.358 11.408 1.00 67.44 90 ASN A O 1
ATOM 719 N N . LYS A 1 91 ? -1.224 10.324 12.794 1.00 55.25 91 LYS A N 1
ATOM 720 C CA . LYS A 1 91 ? -1.912 11.526 12.265 1.00 55.25 91 LYS A CA 1
ATOM 721 C C . LYS A 1 91 ? -1.082 12.828 12.230 1.00 55.25 91 LYS A C 1
ATOM 723 O O . LYS A 1 91 ? -1.591 13.849 11.780 1.00 55.25 91 LYS A O 1
ATOM 728 N N . GLY A 1 92 ? 0.175 12.819 12.679 1.00 51.97 92 GLY A N 1
ATOM 729 C CA . GLY A 1 92 ? 1.112 13.945 12.572 1.00 51.97 92 GLY A CA 1
ATOM 730 C C . GLY A 1 92 ? 2.171 13.825 11.467 1.00 51.97 92 GLY A C 1
ATOM 731 O O . GLY A 1 92 ? 2.954 14.756 11.287 1.00 51.97 92 GLY A O 1
ATOM 732 N N . ARG A 1 93 ? 2.245 12.706 10.733 1.00 53.06 93 ARG A N 1
ATOM 733 C CA . ARG A 1 93 ? 3.235 12.513 9.661 1.00 53.06 93 ARG A CA 1
ATOM 734 C C . ARG A 1 93 ? 2.593 12.844 8.320 1.00 53.06 93 ARG A C 1
ATOM 736 O O . ARG A 1 93 ? 1.680 12.156 7.888 1.00 53.06 93 ARG A O 1
ATOM 743 N N . LYS A 1 94 ? 3.043 13.934 7.693 1.00 47.69 94 LYS A N 1
ATOM 744 C CA . LYS A 1 94 ? 2.554 14.363 6.377 1.00 47.69 94 LYS A CA 1
ATOM 745 C C . LYS A 1 94 ? 2.779 13.246 5.353 1.00 47.69 94 LYS A C 1
ATOM 747 O O . LYS A 1 94 ? 3.925 12.841 5.148 1.00 47.69 94 LYS A O 1
ATOM 752 N N . SER A 1 95 ? 1.696 12.793 4.730 1.00 47.03 95 SER A N 1
ATOM 753 C CA . SER A 1 95 ? 1.712 11.972 3.523 1.00 47.03 95 SER A CA 1
ATOM 754 C C . SER A 1 95 ? 2.472 12.728 2.431 1.00 47.03 95 SER A C 1
ATOM 756 O O . SER A 1 95 ? 2.320 13.947 2.308 1.00 47.03 95 SER A O 1
ATOM 758 N N . PHE A 1 96 ? 3.326 12.038 1.678 1.00 46.81 96 PHE A N 1
ATOM 759 C CA . PHE A 1 96 ? 4.056 12.652 0.570 1.00 46.81 96 PHE A CA 1
ATOM 760 C C . PHE A 1 96 ? 3.062 13.070 -0.525 1.00 46.81 96 PHE A C 1
ATOM 762 O O . PHE A 1 96 ? 2.421 12.212 -1.128 1.00 46.81 96 PHE A O 1
ATOM 769 N N . ALA A 1 97 ? 2.918 14.385 -0.709 1.00 36.84 97 ALA A N 1
ATOM 770 C CA . ALA A 1 97 ? 2.302 14.999 -1.884 1.00 36.84 97 ALA A CA 1
ATOM 771 C C . ALA A 1 97 ? 3.250 14.929 -3.087 1.00 36.84 97 ALA A C 1
ATOM 773 O O . ALA A 1 97 ? 4.484 14.977 -2.858 1.00 36.84 97 ALA A O 1
#

Radius of gyration: 19.49 Å; chains: 1; bounding box: 69×34×32 Å